Protein AF-Q0URF3-F1 (afdb_monomer)

Structure (mmCIF, N/CA/C/O backbone):
data_AF-Q0URF3-F1
#
_entry.id   AF-Q0URF3-F1
#
loop_
_atom_site.group_PDB
_atom_site.id
_atom_site.type_symbol
_atom_site.label_atom_id
_atom_site.label_alt_id
_atom_site.label_comp_id
_atom_site.label_asym_id
_atom_site.label_entity_id
_atom_site.label_seq_id
_atom_site.pdbx_PDB_ins_code
_atom_site.Cartn_x
_atom_site.Cartn_y
_atom_site.Cartn_z
_atom_site.occupancy
_atom_site.B_iso_or_equiv
_atom_site.auth_seq_id
_atom_site.auth_comp_id
_atom_site.auth_asym_id
_atom_site.auth_atom_id
_atom_site.pdbx_PDB_model_num
ATOM 1 N N . MET A 1 1 ? 18.953 9.733 43.130 1.00 38.50 1 MET A N 1
ATOM 2 C CA . MET A 1 1 ? 17.509 9.539 43.381 1.00 38.50 1 MET A CA 1
ATOM 3 C C . MET A 1 1 ? 17.198 8.074 43.129 1.00 38.50 1 MET A C 1
ATOM 5 O O . MET A 1 1 ? 17.054 7.677 41.981 1.00 38.50 1 MET A O 1
ATOM 9 N N . SER A 1 2 ? 17.254 7.254 44.178 1.00 38.84 2 SER A N 1
ATOM 10 C CA . SER A 1 2 ? 17.032 5.810 44.106 1.00 38.84 2 SER A CA 1
ATOM 11 C C . SER A 1 2 ? 15.538 5.521 44.006 1.00 38.84 2 SER A C 1
ATOM 13 O O . SER A 1 2 ? 14.753 5.924 44.861 1.00 38.84 2 SER A O 1
ATOM 15 N N . ILE A 1 3 ? 15.142 4.821 42.948 1.00 51.59 3 ILE A N 1
ATOM 16 C CA . ILE A 1 3 ? 13.798 4.267 42.821 1.00 51.59 3 ILE A CA 1
ATOM 17 C C . ILE A 1 3 ? 13.787 3.019 43.706 1.00 51.59 3 ILE A C 1
ATOM 19 O O . ILE A 1 3 ? 14.394 2.006 43.364 1.00 51.59 3 ILE A O 1
ATOM 23 N N . LEU A 1 4 ? 13.196 3.120 44.897 1.00 51.59 4 LEU A N 1
ATOM 24 C CA . LEU A 1 4 ? 12.968 1.957 45.754 1.00 51.59 4 LEU A CA 1
ATOM 25 C C . LEU A 1 4 ? 12.033 0.973 45.027 1.00 51.59 4 LEU A C 1
ATOM 27 O O . LEU A 1 4 ? 11.084 1.419 44.373 1.00 51.59 4 LEU A O 1
ATOM 31 N N . PRO A 1 5 ? 12.248 -0.347 45.150 1.00 52.53 5 PRO A N 1
ATOM 32 C CA . PRO A 1 5 ? 11.344 -1.333 44.584 1.00 52.53 5 PRO A CA 1
ATOM 33 C C . PRO A 1 5 ? 10.080 -1.349 45.446 1.00 52.53 5 PRO A C 1
ATOM 35 O O . PRO A 1 5 ? 10.030 -1.981 46.500 1.00 52.53 5 PRO A O 1
ATOM 38 N N . LEU A 1 6 ? 9.060 -0.594 45.034 1.00 55.06 6 LEU A N 1
ATOM 39 C CA . LEU A 1 6 ? 7.739 -0.695 45.639 1.00 55.06 6 LEU A CA 1
ATOM 40 C C . LEU A 1 6 ? 7.211 -2.098 45.359 1.00 55.06 6 LEU A C 1
ATOM 42 O O . LEU A 1 6 ? 6.969 -2.481 44.215 1.00 55.06 6 LEU A O 1
ATOM 46 N N . ALA A 1 7 ? 7.085 -2.857 46.442 1.00 53.72 7 ALA A N 1
ATOM 47 C CA . ALA A 1 7 ? 6.472 -4.163 46.475 1.00 53.72 7 ALA A CA 1
ATOM 48 C C . ALA A 1 7 ? 5.167 -4.179 45.665 1.00 53.72 7 ALA A C 1
ATOM 50 O O . ALA A 1 7 ? 4.360 -3.250 45.703 1.00 53.72 7 ALA A O 1
ATOM 51 N N . ASN A 1 8 ? 5.020 -5.281 44.941 1.00 59.12 8 ASN A N 1
ATOM 52 C CA . ASN A 1 8 ? 4.106 -5.593 43.854 1.00 59.12 8 ASN A CA 1
ATOM 53 C C . ASN A 1 8 ? 2.614 -5.558 44.254 1.00 59.12 8 ASN A C 1
ATOM 55 O O . ASN A 1 8 ? 1.929 -6.579 44.241 1.00 59.12 8 ASN A O 1
ATOM 59 N N . LYS A 1 9 ? 2.103 -4.392 44.660 1.00 55.97 9 LYS A N 1
ATOM 60 C CA . LYS A 1 9 ? 0.679 -4.167 44.915 1.00 55.97 9 LYS A CA 1
ATOM 61 C C . LYS A 1 9 ? 0.176 -3.115 43.930 1.00 55.97 9 LYS A C 1
ATOM 63 O O . LYS A 1 9 ? 0.736 -2.018 43.900 1.00 55.97 9 LYS A O 1
ATOM 68 N N . PRO A 1 10 ? -0.852 -3.420 43.119 1.00 70.19 10 PRO A N 1
ATOM 69 C CA . PRO A 1 10 ? -1.374 -2.452 42.169 1.00 70.19 10 PRO A CA 1
ATOM 70 C C . PRO A 1 10 ? -1.835 -1.202 42.923 1.00 70.19 10 PRO A C 1
ATOM 72 O O . PRO A 1 10 ? -2.599 -1.289 43.889 1.00 70.19 10 PRO A O 1
ATOM 75 N N . PHE A 1 11 ? -1.332 -0.040 42.500 1.00 80.56 11 PHE A N 1
ATOM 76 C CA . PHE A 1 11 ? -1.739 1.246 43.052 1.00 80.56 11 PHE A CA 1
ATOM 77 C C . PHE A 1 11 ? -3.245 1.426 42.845 1.00 80.56 11 PHE A C 1
ATOM 79 O O . PHE A 1 11 ? -3.735 1.366 41.715 1.00 80.56 11 PHE A O 1
ATOM 86 N N . LYS A 1 12 ? -3.979 1.656 43.938 1.00 84.50 12 LYS A N 1
ATOM 87 C CA . LYS A 1 12 ? -5.417 1.920 43.908 1.00 84.50 12 LYS A CA 1
ATOM 88 C C . LYS A 1 12 ? -5.661 3.385 44.297 1.00 84.50 12 LYS A C 1
ATOM 90 O O . LYS A 1 12 ? -5.377 3.735 45.441 1.00 84.50 12 LYS A O 1
ATOM 95 N N . PRO A 1 13 ? -6.157 4.233 43.381 1.00 86.31 13 PRO A N 1
ATOM 96 C CA . PRO A 1 13 ? -6.407 5.647 43.660 1.00 86.31 13 PRO A CA 1
ATOM 97 C C . PRO A 1 13 ? -7.512 5.828 44.710 1.00 86.31 13 PRO A C 1
ATOM 99 O O . PRO A 1 13 ? -8.467 5.047 44.756 1.00 86.31 13 PRO A O 1
ATOM 102 N N . SER A 1 14 ? -7.390 6.868 45.539 1.00 90.19 14 SER A N 1
ATOM 103 C CA . SER A 1 14 ? -8.425 7.264 46.502 1.00 90.19 14 SER A CA 1
ATOM 104 C C . SER A 1 14 ? -9.616 7.957 45.820 1.00 90.19 14 SER A C 1
ATOM 106 O O . SER A 1 14 ? -9.557 8.336 44.651 1.00 90.19 14 SER A O 1
ATOM 108 N N . ASN A 1 15 ? -10.718 8.181 46.545 1.00 90.44 15 ASN A N 1
ATOM 109 C CA . ASN A 1 15 ? -11.845 8.957 46.006 1.00 90.44 15 ASN A CA 1
ATOM 110 C C . ASN A 1 15 ? -11.471 10.418 45.714 1.00 90.44 15 ASN A C 1
ATOM 112 O O . ASN A 1 15 ? -11.974 10.986 44.747 1.00 90.44 15 ASN A O 1
ATOM 116 N N . GLN A 1 16 ? -10.567 11.003 46.505 1.00 91.44 16 GLN A N 1
ATOM 117 C CA . GLN A 1 16 ? -10.046 12.346 46.258 1.00 91.44 16 GLN A CA 1
ATOM 118 C C . GLN A 1 16 ? -9.217 12.379 44.968 1.00 91.44 16 GLN A C 1
ATOM 120 O O . GLN A 1 16 ? -9.463 13.219 44.107 1.00 91.44 16 GLN A O 1
ATOM 125 N N . ASP A 1 17 ? -8.323 11.403 44.779 1.00 88.62 17 ASP A N 1
ATOM 126 C CA . ASP A 1 17 ? -7.544 11.245 43.542 1.00 88.62 17 ASP A CA 1
ATOM 127 C C . ASP A 1 17 ? -8.446 11.167 42.300 1.00 88.62 17 ASP A C 1
ATOM 129 O O . ASP A 1 17 ? -8.172 11.792 41.272 1.00 88.62 17 ASP A O 1
ATOM 133 N N . LEU A 1 18 ? -9.536 10.399 42.401 1.00 87.75 18 LEU A N 1
ATOM 134 C CA . LEU A 1 18 ? -10.512 10.223 41.326 1.00 87.75 18 LEU A CA 1
ATOM 135 C C . LEU A 1 18 ? -11.324 11.496 41.054 1.00 87.75 18 LEU A C 1
ATOM 137 O O . LEU A 1 18 ? -11.711 11.711 39.907 1.00 87.75 18 LEU A O 1
ATOM 141 N N . GLY A 1 19 ? -11.584 12.312 42.077 1.00 88.44 19 GLY A N 1
ATOM 142 C CA . GLY A 1 19 ? -12.294 13.586 41.949 1.00 88.44 19 GLY A CA 1
ATOM 143 C C . GLY A 1 19 ? -11.427 14.695 41.353 1.00 88.44 19 GLY A C 1
ATOM 144 O O . GLY A 1 19 ? -11.888 15.436 40.492 1.00 88.44 19 GLY A O 1
ATOM 145 N N . GLU A 1 20 ? -10.161 14.782 41.762 1.00 93.25 20 GLU A N 1
ATOM 146 C CA . GLU A 1 20 ? -9.242 15.834 41.311 1.00 93.25 20 GLU A CA 1
ATOM 147 C C . GLU A 1 20 ? -8.675 15.570 39.913 1.00 93.25 20 GLU A C 1
ATOM 149 O O . GLU A 1 20 ? -8.469 16.504 39.137 1.00 93.25 20 GLU A O 1
ATOM 154 N N . LYS A 1 21 ? -8.369 14.304 39.591 1.00 89.25 21 LYS A N 1
ATOM 155 C CA . LYS A 1 21 ? -7.694 13.921 38.337 1.00 89.25 21 LYS A CA 1
ATOM 156 C C . LYS A 1 21 ? -8.335 12.686 37.701 1.00 89.25 21 LYS A C 1
ATOM 158 O O . LYS A 1 21 ? -7.642 11.688 37.472 1.00 89.25 21 LYS A O 1
ATOM 163 N N . PRO A 1 22 ? -9.637 12.722 37.366 1.00 85.81 22 PRO A N 1
ATOM 164 C CA . PRO A 1 22 ? -10.334 11.569 36.807 1.00 85.81 22 PRO A CA 1
ATOM 165 C C . PRO A 1 22 ? -9.657 11.023 35.546 1.00 85.81 22 PRO A C 1
ATOM 167 O O . PRO A 1 22 ? -9.535 9.814 35.436 1.00 85.81 22 PRO A O 1
ATOM 170 N N . TRP A 1 23 ? -9.116 11.860 34.653 1.00 86.31 23 TRP A N 1
ATOM 171 C CA . TRP A 1 23 ? -8.422 11.418 33.426 1.00 86.31 23 TRP A CA 1
ATOM 172 C C . TRP A 1 23 ? -7.134 10.614 33.673 1.00 86.31 23 TRP A C 1
ATOM 174 O O . TRP A 1 23 ? -6.677 9.898 32.786 1.00 86.31 23 TRP A O 1
ATOM 184 N N . LYS A 1 24 ? -6.516 10.750 34.857 1.00 87.19 24 LYS A N 1
ATOM 185 C CA . LYS A 1 24 ? -5.299 10.010 35.229 1.00 87.19 24 LYS A CA 1
ATOM 186 C C . LYS A 1 24 ? -5.622 8.584 35.677 1.00 87.19 24 LYS A C 1
ATOM 188 O O . LYS A 1 24 ? -4.801 7.687 35.515 1.00 87.19 24 LYS A O 1
ATOM 193 N N . TYR A 1 25 ? -6.796 8.392 36.272 1.00 85.12 25 TYR A N 1
ATOM 194 C CA . TYR A 1 25 ? -7.151 7.173 37.000 1.00 85.12 25 TYR A CA 1
ATOM 195 C C . TYR A 1 25 ? -8.380 6.452 36.434 1.00 85.12 25 TYR A C 1
ATOM 197 O O . TYR A 1 25 ? -8.613 5.292 36.762 1.00 85.12 25 TYR A O 1
ATOM 205 N N . ARG A 1 26 ? -9.157 7.131 35.589 1.00 81.00 26 ARG A N 1
ATOM 206 C CA . ARG A 1 26 ? -10.294 6.629 34.817 1.00 81.00 26 ARG A CA 1
ATOM 207 C C . ARG A 1 26 ? -10.098 7.005 33.351 1.00 81.00 26 ARG A C 1
ATOM 209 O O . ARG A 1 26 ? -9.519 8.042 33.040 1.00 81.00 26 ARG A O 1
ATOM 216 N N . GLY A 1 27 ? -10.581 6.164 32.442 1.00 84.62 27 GLY A N 1
ATOM 217 C CA . GLY A 1 27 ? -10.481 6.412 31.002 1.00 84.62 27 GLY A CA 1
ATOM 218 C C . GLY A 1 27 ? -10.164 5.148 30.216 1.00 84.62 27 GLY A C 1
ATOM 219 O O . GLY A 1 27 ? -10.591 4.057 30.595 1.00 84.62 27 GLY A O 1
ATOM 220 N N . TYR A 1 28 ? -9.398 5.298 29.132 1.00 88.62 28 TYR A N 1
ATOM 221 C CA . TYR A 1 28 ? -9.172 4.223 28.162 1.00 88.62 28 TYR A CA 1
ATOM 222 C C . TYR A 1 28 ? -8.622 2.939 28.776 1.00 88.62 28 TYR A C 1
ATOM 224 O O . TYR A 1 28 ? -9.100 1.881 28.408 1.00 88.62 28 TYR A O 1
ATOM 232 N N . HIS A 1 29 ? -7.707 3.003 29.747 1.00 86.50 29 HIS A N 1
ATOM 233 C CA . HIS A 1 29 ? -7.158 1.795 30.374 1.00 86.50 29 HIS A CA 1
ATOM 234 C C . HIS A 1 29 ? -8.223 0.935 31.086 1.00 86.50 29 HIS A C 1
ATOM 236 O O . HIS A 1 29 ? -8.230 -0.290 30.963 1.00 86.50 29 HIS A O 1
ATOM 242 N N . GLN A 1 30 ? -9.147 1.564 31.818 1.00 87.56 30 GLN A N 1
ATOM 243 C CA . GLN A 1 30 ? -10.247 0.843 32.468 1.00 87.56 30 GLN A CA 1
ATOM 244 C C . GLN A 1 30 ? -11.277 0.372 31.444 1.00 87.56 30 GLN A C 1
ATOM 246 O O . GLN A 1 30 ? -11.737 -0.762 31.523 1.00 87.56 30 GLN A O 1
ATOM 251 N N . PHE A 1 31 ? -11.599 1.218 30.463 1.00 88.88 31 PHE A N 1
ATOM 252 C CA . PHE A 1 31 ? -12.523 0.861 29.392 1.00 88.88 31 PHE A CA 1
ATOM 253 C C . PHE A 1 31 ? -12.010 -0.328 28.572 1.00 88.88 31 PHE A C 1
ATOM 255 O O . PHE A 1 31 ? -12.762 -1.263 28.345 1.00 88.88 31 PHE A O 1
ATOM 262 N N . THR A 1 32 ? -10.729 -0.357 28.200 1.00 91.50 32 THR A N 1
ATOM 263 C CA . THR A 1 32 ? -10.134 -1.480 27.463 1.00 91.50 32 THR A CA 1
ATOM 264 C C . THR A 1 32 ? -10.087 -2.741 28.315 1.00 91.50 32 THR A C 1
ATOM 266 O O . THR A 1 32 ? -10.350 -3.815 27.796 1.00 91.50 32 THR A O 1
ATOM 269 N N . SER A 1 33 ? -9.804 -2.622 29.618 1.00 90.69 33 SER A N 1
ATOM 270 C CA . SER A 1 33 ? -9.839 -3.770 30.538 1.00 90.69 33 SER A CA 1
ATOM 271 C C . SER A 1 33 ? -11.249 -4.354 30.663 1.00 90.69 33 SER A C 1
ATOM 273 O O . SER A 1 33 ? -11.402 -5.564 30.742 1.00 90.69 33 SER A O 1
ATOM 275 N N . PHE A 1 34 ? -12.279 -3.504 30.649 1.00 90.69 34 PHE A N 1
ATOM 276 C CA . PHE A 1 34 ? -13.680 -3.926 30.632 1.00 90.69 34 PHE A CA 1
ATOM 277 C C . PHE A 1 34 ? -14.074 -4.562 29.291 1.00 90.69 34 PHE A C 1
ATOM 279 O O . PHE A 1 34 ? -14.593 -5.672 29.271 1.00 90.69 34 PHE A O 1
ATOM 286 N N . VAL A 1 35 ? -13.781 -3.900 28.170 1.00 93.12 35 VAL A N 1
ATOM 287 C CA . VAL A 1 35 ? -14.083 -4.397 26.817 1.00 93.12 35 VAL A CA 1
ATOM 288 C C . VAL A 1 35 ? -13.378 -5.728 26.531 1.00 93.12 35 VAL A C 1
ATOM 290 O O . VAL A 1 35 ? -13.934 -6.558 25.830 1.00 93.12 35 VAL A O 1
ATOM 293 N N . ALA A 1 36 ? -12.186 -5.950 27.094 1.00 91.44 36 ALA A N 1
ATOM 294 C CA . ALA A 1 36 ? -11.436 -7.202 26.976 1.00 91.44 36 ALA A CA 1
ATOM 295 C C . ALA A 1 36 ? -11.740 -8.227 28.085 1.00 91.44 36 ALA A C 1
ATOM 297 O O . ALA A 1 36 ? -11.100 -9.274 28.127 1.00 91.44 36 ALA A O 1
ATOM 298 N N . SER A 1 37 ? -12.656 -7.931 29.015 1.00 93.69 37 SER A N 1
ATOM 299 C CA . SER A 1 37 ? -12.995 -8.867 30.100 1.00 93.69 37 SER A CA 1
ATOM 300 C C . SER A 1 37 ? -13.890 -10.021 29.648 1.00 93.69 37 SER A C 1
ATOM 302 O O . SER A 1 37 ? -13.961 -11.029 30.345 1.00 93.69 37 SER A O 1
ATOM 304 N N . ASP A 1 38 ? -14.549 -9.872 28.497 1.00 92.94 38 ASP A N 1
ATOM 305 C CA . ASP A 1 38 ? -15.411 -10.876 27.881 1.00 92.94 38 ASP A CA 1
ATOM 306 C C . ASP A 1 38 ? -15.471 -10.639 26.363 1.00 92.94 38 ASP A C 1
ATOM 308 O O . ASP A 1 38 ? -15.567 -9.492 25.911 1.00 92.94 38 ASP A O 1
ATOM 312 N N . ASP A 1 39 ? -15.454 -11.711 25.573 1.00 85.75 39 ASP A N 1
ATOM 313 C CA . ASP A 1 39 ? -15.495 -11.636 24.108 1.00 85.75 39 ASP A CA 1
ATOM 314 C C . ASP A 1 39 ? -16.779 -10.967 23.588 1.00 85.75 39 ASP A C 1
ATOM 316 O O . ASP A 1 39 ? -16.773 -10.321 22.539 1.00 85.75 39 ASP A O 1
ATOM 320 N N . THR A 1 40 ? -17.885 -11.049 24.336 1.00 91.62 40 THR A N 1
ATOM 321 C CA . THR A 1 40 ? -19.154 -10.393 23.987 1.00 91.62 40 THR A CA 1
ATOM 322 C C . THR A 1 40 ? -19.101 -8.871 24.127 1.00 91.62 40 THR A C 1
ATOM 324 O O . THR A 1 40 ? -19.860 -8.168 23.454 1.00 91.62 40 THR A O 1
ATOM 327 N N . PHE A 1 41 ? -18.200 -8.338 24.962 1.00 88.44 41 PHE A N 1
ATOM 328 C CA . PHE A 1 41 ? -17.977 -6.897 25.100 1.00 88.44 41 PHE A CA 1
ATOM 329 C C . PHE A 1 41 ? -16.978 -6.359 24.076 1.00 88.44 41 PHE A C 1
ATOM 331 O O . PHE A 1 41 ? -16.984 -5.154 23.799 1.00 88.44 41 PHE A O 1
ATOM 338 N N . PHE A 1 42 ? -16.171 -7.229 23.464 1.00 87.62 42 PHE A N 1
ATOM 339 C CA . PHE A 1 42 ? -15.170 -6.868 22.464 1.00 87.62 42 PHE A CA 1
ATOM 340 C C . PHE A 1 42 ? -15.790 -6.627 21.075 1.00 87.62 42 PHE A C 1
ATOM 342 O O . PHE A 1 42 ? -15.494 -7.294 20.085 1.00 87.62 42 PHE A O 1
ATOM 349 N N . VAL A 1 43 ? -16.663 -5.623 20.976 1.00 84.81 43 VAL A N 1
ATOM 350 C CA . VAL A 1 43 ? -17.307 -5.231 19.716 1.00 84.81 43 VAL A CA 1
ATOM 351 C C . VAL A 1 43 ? -16.650 -3.970 19.168 1.00 84.81 43 VAL A C 1
ATOM 353 O O . VAL A 1 43 ? -16.846 -2.864 19.671 1.00 84.81 43 VAL A O 1
ATOM 356 N N . LEU A 1 44 ? -15.887 -4.126 18.086 1.00 87.31 44 LEU A N 1
ATOM 357 C CA . LEU A 1 44 ? -15.274 -3.015 17.362 1.00 87.31 44 LEU A CA 1
ATOM 358 C C . LEU A 1 44 ? -15.967 -2.781 16.020 1.00 87.31 44 LEU A C 1
ATOM 360 O O . LEU A 1 44 ? -16.439 -3.703 15.350 1.00 87.31 44 LEU A O 1
ATOM 364 N N . ARG A 1 45 ? -16.005 -1.517 15.589 1.00 88.44 45 ARG A N 1
ATOM 3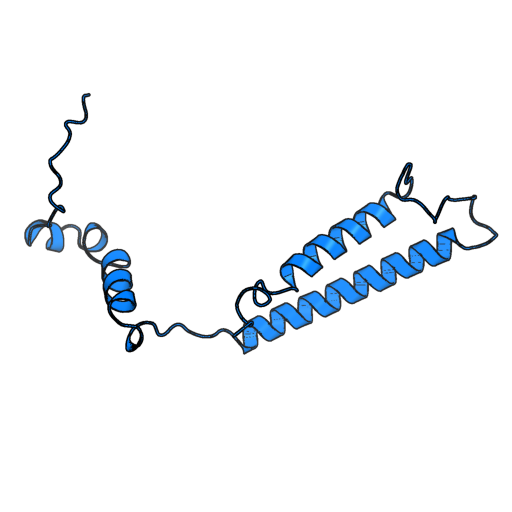65 C CA . ARG A 1 45 ? -16.536 -1.156 14.273 1.00 88.44 45 ARG A CA 1
ATOM 366 C C . ARG A 1 45 ? -15.693 -1.815 13.182 1.00 88.44 45 ARG A C 1
ATOM 368 O O . ARG A 1 45 ? -14.529 -1.473 12.999 1.00 88.44 45 ARG A O 1
ATOM 375 N N . ARG A 1 46 ? -16.318 -2.677 12.379 1.00 88.25 46 ARG A N 1
ATOM 376 C CA . ARG A 1 46 ? -15.726 -3.154 11.125 1.00 88.25 46 ARG A CA 1
ATOM 377 C C . ARG A 1 46 ? -15.795 -2.051 10.074 1.00 88.25 46 ARG A C 1
ATOM 379 O O . ARG A 1 46 ? -16.860 -1.498 9.795 1.00 88.25 46 ARG A O 1
ATOM 386 N N . PHE A 1 47 ? -14.665 -1.755 9.447 1.00 90.81 47 PHE A N 1
ATOM 387 C CA . PHE A 1 47 ? -14.551 -0.705 8.436 1.00 90.81 47 PHE A CA 1
ATOM 388 C C . PHE A 1 47 ? -14.713 -1.230 7.004 1.00 90.81 47 PHE A C 1
ATOM 390 O O . PHE A 1 47 ? -14.139 -0.660 6.090 1.00 90.81 47 PHE A O 1
ATOM 397 N N . GLY A 1 48 ? -15.540 -2.257 6.769 1.00 90.56 48 GLY A N 1
ATOM 398 C CA . GLY A 1 48 ? -15.597 -2.975 5.482 1.00 90.56 48 GLY A CA 1
ATOM 399 C C . GLY A 1 48 ? -15.711 -2.082 4.237 1.00 90.56 48 GLY A C 1
ATOM 400 O O . GLY A 1 48 ? -14.926 -2.229 3.308 1.00 90.56 48 GLY A O 1
ATOM 401 N N . LYS A 1 49 ? -16.613 -1.086 4.235 1.00 93.88 49 LYS A N 1
ATOM 402 C CA . LYS A 1 49 ? -16.734 -0.132 3.110 1.00 93.88 49 LYS A CA 1
ATOM 403 C C . LYS A 1 49 ? -15.484 0.733 2.916 1.00 93.88 49 LYS A C 1
ATOM 405 O O . LYS A 1 49 ? -15.146 1.063 1.786 1.00 93.88 49 LYS A O 1
ATOM 410 N N . LEU A 1 50 ? -14.834 1.144 4.003 1.00 94.44 50 LEU A N 1
ATOM 411 C CA . LEU A 1 50 ? -13.619 1.957 3.941 1.00 94.44 50 LEU A CA 1
ATOM 412 C C . LEU A 1 50 ? -12.422 1.101 3.515 1.00 94.44 50 LEU A C 1
ATOM 414 O O . LEU A 1 50 ? -11.690 1.509 2.625 1.00 94.44 50 LEU A O 1
ATOM 418 N N . SER A 1 51 ? -12.284 -0.103 4.072 1.00 92.19 51 SER A N 1
ATOM 419 C CA . SER A 1 51 ? -11.286 -1.092 3.663 1.00 92.19 51 SER A CA 1
ATOM 420 C C . SER A 1 51 ? -11.407 -1.418 2.176 1.00 92.19 51 SER A C 1
ATOM 422 O O . SER A 1 51 ? -10.415 -1.346 1.466 1.00 92.19 51 SER A O 1
ATOM 424 N N . ALA A 1 52 ? -12.621 -1.671 1.672 1.00 92.19 52 ALA A N 1
ATOM 425 C CA . ALA A 1 52 ? -12.846 -1.912 0.247 1.00 92.19 52 ALA A CA 1
ATOM 426 C C . ALA A 1 52 ? -12.398 -0.724 -0.620 1.00 92.19 52 ALA A C 1
ATOM 428 O O . ALA A 1 52 ? -11.730 -0.924 -1.624 1.00 92.19 52 ALA A O 1
ATOM 429 N N . ARG A 1 53 ? -12.704 0.517 -0.217 1.00 96.31 53 ARG A N 1
ATOM 430 C CA . ARG A 1 53 ? -12.244 1.719 -0.937 1.00 96.31 53 ARG A CA 1
ATOM 431 C C . ARG A 1 53 ? -10.721 1.845 -0.954 1.00 96.31 53 ARG A C 1
ATOM 433 O O . ARG A 1 53 ? -10.171 2.196 -1.987 1.00 96.31 53 ARG A O 1
ATOM 440 N N . ILE A 1 54 ? -10.056 1.551 0.163 1.00 95.19 54 ILE A N 1
ATOM 441 C CA . ILE A 1 54 ? -8.589 1.560 0.248 1.00 95.19 54 ILE A CA 1
ATOM 442 C C . ILE A 1 54 ? -7.998 0.499 -0.686 1.00 95.19 54 ILE A C 1
ATOM 444 O O . ILE A 1 54 ? -7.101 0.808 -1.462 1.00 95.19 54 ILE A O 1
ATOM 448 N N . LEU A 1 55 ? -8.528 -0.727 -0.658 1.00 94.88 55 LEU A N 1
ATOM 449 C CA . LEU A 1 55 ? -8.055 -1.816 -1.515 1.00 94.88 55 LEU A CA 1
ATOM 450 C C . LEU A 1 55 ? -8.257 -1.507 -3.003 1.00 94.88 55 LEU A C 1
ATOM 452 O O . LEU A 1 55 ? -7.341 -1.723 -3.786 1.00 94.88 55 LEU A O 1
ATOM 456 N N . LEU A 1 56 ? -9.412 -0.954 -3.386 1.00 96.12 56 LEU A N 1
ATOM 457 C CA . LEU A 1 56 ? -9.676 -0.525 -4.764 1.00 96.12 56 LEU A CA 1
ATOM 458 C C . LEU A 1 56 ? -8.723 0.600 -5.207 1.00 96.12 56 LEU A C 1
ATOM 460 O O . LEU A 1 56 ? -8.231 0.563 -6.328 1.00 96.12 56 LEU A O 1
ATOM 464 N N . SER A 1 57 ? -8.413 1.561 -4.328 1.00 97.75 57 SER A N 1
ATOM 465 C CA . SER A 1 57 ? -7.409 2.606 -4.605 1.00 97.75 57 SER A CA 1
ATOM 466 C C . SER A 1 57 ? -6.019 2.009 -4.824 1.00 97.75 57 SER A C 1
ATOM 468 O O . SER A 1 57 ? -5.314 2.392 -5.748 1.00 97.75 57 SER A O 1
ATOM 470 N N . LEU A 1 58 ? -5.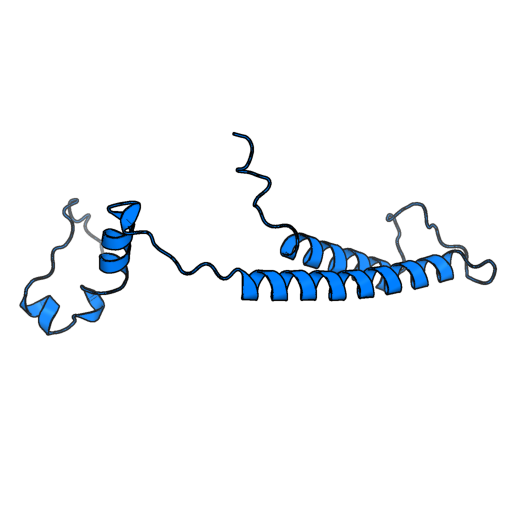621 1.035 -3.998 1.00 97.19 58 LEU A N 1
ATOM 471 C CA . LEU A 1 58 ? -4.336 0.355 -4.154 1.00 97.19 58 LEU A CA 1
ATOM 472 C C . LEU A 1 58 ? -4.262 -0.437 -5.463 1.00 97.19 58 LEU A C 1
ATOM 474 O O . LEU A 1 58 ? -3.211 -0.426 -6.094 1.00 97.19 58 LEU A O 1
ATOM 478 N N . GLN A 1 59 ? -5.351 -1.097 -5.874 1.00 96.88 59 GLN A N 1
ATOM 479 C CA . GLN A 1 59 ? -5.424 -1.795 -7.163 1.00 96.88 59 GLN A CA 1
ATOM 480 C C . GLN A 1 59 ? -5.190 -0.834 -8.326 1.00 96.88 59 GLN A C 1
ATOM 482 O O . GLN A 1 59 ? -4.316 -1.093 -9.144 1.00 96.88 59 GLN A O 1
ATOM 487 N N . ASP A 1 60 ? -5.913 0.286 -8.355 1.00 98.44 60 ASP A N 1
ATOM 488 C CA . ASP A 1 60 ? -5.772 1.317 -9.387 1.00 98.44 60 ASP A CA 1
ATOM 489 C C . ASP A 1 60 ? -4.328 1.843 -9.469 1.00 98.44 60 ASP A C 1
ATOM 491 O O . ASP A 1 60 ? -3.687 1.813 -10.520 1.00 98.44 60 ASP A O 1
ATOM 495 N N . GLU A 1 61 ? -3.749 2.201 -8.321 1.00 98.38 61 GLU A N 1
ATOM 496 C CA . GLU A 1 61 ? -2.374 2.696 -8.245 1.00 98.38 61 GLU A CA 1
ATOM 497 C C . GLU A 1 61 ? -1.325 1.645 -8.654 1.00 98.38 61 GLU A C 1
ATOM 499 O O . GLU A 1 61 ? -0.274 1.999 -9.196 1.00 98.38 61 GLU A O 1
ATOM 504 N N . ILE A 1 62 ? -1.565 0.361 -8.368 1.00 98.25 62 ILE A N 1
ATOM 505 C CA . ILE A 1 62 ? -0.703 -0.742 -8.812 1.00 98.25 62 ILE A CA 1
ATOM 506 C C . ILE A 1 62 ? -0.821 -0.917 -10.327 1.00 98.25 62 ILE A C 1
ATOM 508 O O . ILE A 1 62 ? 0.214 -0.979 -10.986 1.00 98.25 62 ILE A O 1
ATOM 512 N N . SER A 1 63 ? -2.037 -0.926 -10.878 1.00 98.50 63 SER A N 1
ATOM 513 C CA . SER A 1 63 ? -2.279 -1.057 -12.319 1.00 98.50 63 SER A CA 1
ATOM 514 C C . SER A 1 63 ? -1.625 0.070 -13.119 1.00 98.50 63 SER A C 1
ATOM 516 O O . SER A 1 63 ? -1.017 -0.177 -14.160 1.00 98.50 63 SER A O 1
ATOM 518 N N . GLU A 1 64 ? -1.652 1.308 -12.619 1.00 98.56 64 GLU A N 1
ATOM 519 C CA . GLU A 1 64 ? -0.913 2.400 -13.256 1.00 98.56 64 GLU A CA 1
ATOM 520 C C . GLU A 1 64 ? 0.606 2.172 -13.265 1.00 98.56 64 GLU A C 1
ATOM 522 O O . GLU A 1 64 ? 1.285 2.507 -14.238 1.00 98.56 64 GLU A O 1
ATOM 527 N N . LEU A 1 65 ? 1.172 1.683 -12.158 1.00 98.50 65 LEU A N 1
ATOM 528 C CA . LEU A 1 65 ? 2.611 1.437 -12.050 1.00 98.50 65 LEU A CA 1
ATOM 529 C C . LEU A 1 65 ? 3.051 0.257 -12.914 1.00 98.50 65 LEU A C 1
ATOM 531 O O . LEU A 1 65 ? 4.132 0.317 -13.496 1.00 98.50 65 LEU A O 1
ATOM 535 N N . GLU A 1 66 ? 2.221 -0.778 -13.000 1.00 98.31 66 GLU A N 1
ATOM 536 C CA . GLU A 1 66 ? 2.411 -1.925 -13.882 1.00 98.31 66 GLU A CA 1
ATOM 537 C C . GLU A 1 66 ? 2.453 -1.469 -15.340 1.00 98.31 66 GLU A C 1
ATOM 539 O O . GLU A 1 66 ? 3.462 -1.677 -16.007 1.00 98.31 66 GLU A O 1
ATOM 544 N N . SER A 1 67 ? 1.461 -0.697 -15.792 1.00 98.38 67 SER A N 1
ATOM 545 C CA . SER A 1 67 ? 1.444 -0.155 -17.157 1.00 98.38 67 SER A CA 1
ATOM 546 C C . SER A 1 67 ? 2.670 0.722 -17.470 1.00 98.38 67 SER A C 1
ATOM 548 O O . SER A 1 67 ? 3.248 0.648 -18.561 1.00 98.38 67 SER A O 1
ATOM 550 N N . LYS A 1 68 ? 3.124 1.535 -16.504 1.00 98.06 68 LYS A N 1
ATOM 551 C CA . LYS A 1 68 ? 4.352 2.345 -16.635 1.00 98.06 68 LYS A CA 1
ATOM 552 C C . LYS A 1 68 ? 5.607 1.473 -16.737 1.00 98.06 68 LYS A C 1
ATOM 554 O O . LYS A 1 68 ? 6.510 1.805 -17.508 1.00 98.06 68 LYS A O 1
ATOM 559 N N . LEU A 1 69 ? 5.675 0.384 -15.973 1.00 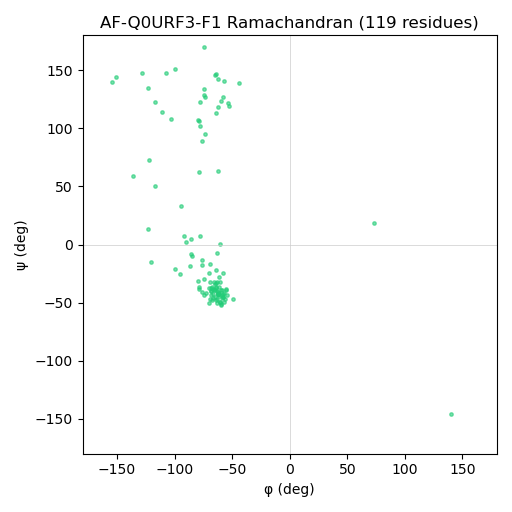97.19 69 LEU A N 1
ATOM 560 C CA . LEU A 1 69 ? 6.780 -0.570 -16.019 1.00 97.19 69 LEU A CA 1
ATOM 561 C C . LEU A 1 69 ? 6.800 -1.326 -17.353 1.00 97.19 69 LEU A C 1
ATOM 563 O O . LEU A 1 69 ? 7.837 -1.342 -18.008 1.00 97.19 69 LEU A O 1
ATOM 567 N N . GLU A 1 70 ? 5.660 -1.853 -17.798 1.00 97.00 70 GLU A N 1
ATOM 568 C CA . GLU A 1 70 ? 5.522 -2.550 -19.083 1.00 97.00 70 GLU A CA 1
ATOM 569 C C . GLU A 1 70 ? 5.921 -1.655 -20.260 1.00 97.00 70 GLU A C 1
ATOM 571 O O . GLU A 1 70 ? 6.658 -2.075 -21.151 1.00 97.00 70 GLU A O 1
ATOM 576 N N . SER A 1 71 ? 5.501 -0.387 -20.241 1.0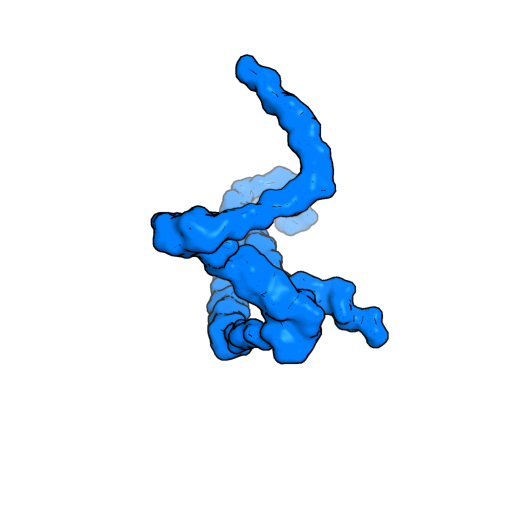0 96.50 71 SER A N 1
ATOM 577 C CA . SER A 1 71 ? 5.876 0.589 -21.270 1.00 96.50 71 SER A CA 1
ATOM 578 C C . SER A 1 71 ? 7.392 0.813 -21.320 1.00 96.50 71 SER A C 1
ATOM 580 O O . SER A 1 71 ? 7.983 0.891 -22.398 1.00 96.50 71 SER A O 1
ATOM 582 N N . LEU A 1 72 ? 8.038 0.898 -20.154 1.00 94.00 72 LEU A N 1
ATOM 583 C CA . LEU A 1 72 ? 9.486 1.062 -20.043 1.00 94.00 72 LEU A CA 1
ATOM 584 C C . LEU A 1 72 ? 10.239 -0.191 -20.514 1.00 94.00 72 LEU A C 1
ATOM 586 O O . LEU A 1 72 ? 11.261 -0.088 -21.189 1.00 94.00 72 LEU A O 1
ATOM 590 N N . GLU A 1 73 ? 9.739 -1.377 -20.183 1.00 92.06 73 GLU A N 1
ATOM 591 C CA . GLU A 1 73 ? 10.329 -2.641 -20.622 1.00 92.06 73 GLU A CA 1
ATOM 592 C C . GLU A 1 73 ? 10.161 -2.851 -22.127 1.00 92.06 73 GLU A C 1
ATOM 594 O O . GLU A 1 73 ? 11.115 -3.244 -22.799 1.00 92.06 73 GLU A O 1
ATOM 599 N N . SER A 1 74 ? 9.002 -2.488 -22.681 1.00 93.38 74 SER A N 1
ATOM 600 C CA . SER A 1 74 ? 8.782 -2.472 -24.127 1.00 93.38 74 SER A CA 1
ATOM 601 C C . SER A 1 74 ? 9.728 -1.505 -24.836 1.00 93.38 74 SER A C 1
ATOM 603 O O . SER A 1 74 ? 10.180 -1.808 -25.940 1.00 93.38 74 SER A O 1
ATOM 605 N N . LEU A 1 75 ? 10.048 -0.358 -24.224 1.00 92.06 75 LEU A N 1
ATOM 606 C CA . LEU A 1 75 ? 11.039 0.572 -24.761 1.00 92.06 75 LEU A CA 1
ATOM 607 C C . LEU A 1 75 ? 12.430 -0.075 -24.792 1.00 92.06 75 LEU A C 1
ATOM 609 O O . LEU A 1 75 ? 13.072 -0.046 -25.833 1.00 92.06 75 LEU A O 1
ATOM 613 N N . PHE A 1 76 ? 12.873 -0.708 -23.701 1.00 90.44 76 PHE A N 1
ATOM 614 C CA . PHE A 1 76 ? 14.180 -1.384 -23.644 1.00 90.44 76 PHE A CA 1
ATOM 615 C C . PHE A 1 76 ? 14.286 -2.647 -24.504 1.00 90.44 76 PHE A C 1
ATOM 617 O O . PHE A 1 76 ? 15.392 -3.128 -24.745 1.00 90.44 76 PHE A O 1
ATOM 624 N N . ALA A 1 77 ? 13.163 -3.219 -24.932 1.00 91.00 77 ALA A N 1
ATOM 625 C CA . ALA A 1 77 ? 13.133 -4.326 -25.882 1.00 91.00 77 ALA A CA 1
ATOM 626 C C . ALA A 1 77 ? 13.161 -3.852 -27.348 1.00 91.00 77 ALA A C 1
ATOM 628 O O . ALA A 1 77 ? 13.260 -4.674 -28.260 1.00 91.00 77 ALA A O 1
ATOM 629 N N . HIS A 1 78 ? 13.046 -2.544 -27.598 1.00 93.44 78 HIS A N 1
ATOM 630 C CA . HIS A 1 78 ? 12.923 -2.011 -28.947 1.00 93.44 78 HIS A CA 1
ATOM 631 C C . HIS A 1 78 ? 14.272 -2.057 -29.699 1.00 93.44 78 HIS A C 1
ATOM 633 O O . HIS A 1 78 ? 15.267 -1.561 -29.165 1.00 93.44 78 HIS A O 1
ATOM 639 N N . PRO A 1 79 ? 14.325 -2.526 -30.966 1.00 91.31 79 PRO A N 1
ATOM 640 C CA . PRO A 1 79 ? 15.579 -2.693 -31.722 1.00 91.31 79 PRO A CA 1
ATOM 641 C C . PRO A 1 79 ? 16.424 -1.423 -31.895 1.00 91.31 79 PRO A C 1
ATOM 643 O O . PRO A 1 79 ? 17.628 -1.497 -32.105 1.00 91.31 79 PRO A O 1
ATOM 646 N N . ASN A 1 80 ? 15.788 -0.250 -31.825 1.00 92.75 80 ASN A N 1
ATOM 647 C CA . ASN A 1 80 ? 16.451 1.054 -31.960 1.00 92.75 80 ASN A CA 1
ATOM 648 C C . ASN A 1 80 ? 16.911 1.658 -30.620 1.00 92.75 80 ASN A C 1
ATOM 650 O O . ASN A 1 80 ? 17.306 2.823 -30.588 1.00 92.75 80 ASN A O 1
ATOM 654 N N . THR A 1 81 ? 16.809 0.922 -29.511 1.00 87.50 81 THR A N 1
ATOM 655 C CA . THR A 1 81 ? 17.346 1.358 -28.214 1.00 87.50 81 THR A CA 1
ATOM 656 C C . THR A 1 81 ? 18.693 0.698 -27.935 1.00 87.50 81 THR A C 1
ATOM 658 O O . THR A 1 81 ? 18.945 -0.389 -28.450 1.00 87.50 81 THR A O 1
ATOM 661 N N . PRO A 1 82 ? 19.590 1.344 -27.164 1.00 86.88 82 PRO A N 1
ATOM 662 C CA . PRO A 1 82 ? 20.859 0.731 -26.795 1.00 86.88 82 PRO A CA 1
ATOM 663 C C . PRO A 1 82 ? 20.662 -0.607 -26.078 1.00 86.88 82 PRO A C 1
ATOM 665 O O . PRO A 1 82 ? 19.792 -0.725 -25.208 1.00 86.88 82 PRO A O 1
ATOM 668 N N . ASP A 1 83 ? 21.524 -1.574 -26.395 1.00 87.19 83 ASP A N 1
ATOM 669 C CA . AS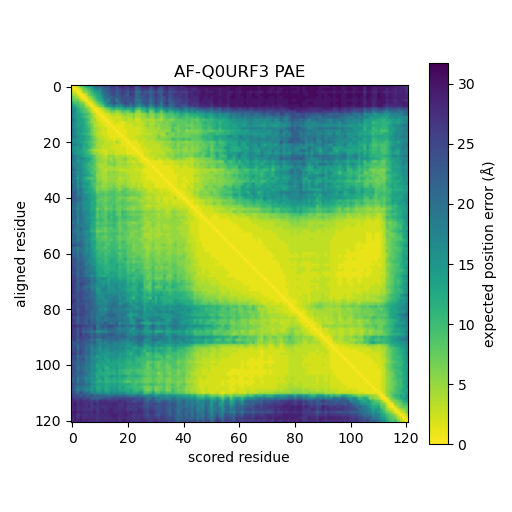P A 1 83 ? 21.497 -2.900 -25.785 1.00 87.19 83 ASP A CA 1
ATOM 670 C C . ASP A 1 83 ? 21.508 -2.801 -24.256 1.00 87.19 83 ASP A C 1
ATOM 672 O O . ASP A 1 83 ? 22.437 -2.280 -23.635 1.00 87.19 83 ASP A O 1
ATOM 676 N N . THR A 1 84 ? 20.446 -3.321 -23.646 1.00 84.25 84 THR A N 1
ATOM 677 C CA . THR A 1 84 ? 20.252 -3.336 -22.198 1.00 84.25 84 THR A CA 1
ATOM 678 C C . THR A 1 84 ? 20.051 -4.773 -21.736 1.00 84.25 84 THR A C 1
ATOM 680 O O . THR A 1 84 ? 19.283 -5.536 -22.324 1.00 84.25 84 THR A O 1
ATOM 683 N N . HIS A 1 85 ? 20.727 -5.172 -20.656 1.00 86.69 85 HIS A N 1
ATOM 684 C CA . HIS A 1 85 ? 20.598 -6.529 -20.131 1.00 86.69 85 HIS A CA 1
ATOM 685 C C . HIS A 1 85 ? 19.272 -6.705 -19.368 1.00 86.69 85 HIS A C 1
ATOM 687 O O . HIS A 1 85 ? 19.212 -6.568 -18.149 1.00 86.69 85 HIS A O 1
ATOM 693 N N . ASN A 1 86 ? 18.204 -7.088 -20.070 1.00 85.06 86 ASN A N 1
ATOM 694 C CA . ASN A 1 86 ? 16.868 -7.257 -19.478 1.00 85.06 86 ASN A CA 1
ATOM 695 C C . ASN A 1 86 ? 16.688 -8.547 -18.651 1.00 85.06 86 ASN A C 1
ATOM 697 O O . ASN A 1 86 ? 15.743 -8.653 -17.881 1.00 85.06 86 ASN A O 1
ATOM 701 N N . GLY A 1 87 ? 17.611 -9.512 -18.747 1.00 85.00 87 GLY A N 1
ATOM 702 C CA . GLY A 1 87 ? 17.548 -10.776 -17.992 1.00 85.00 87 GLY A CA 1
ATOM 703 C C . GLY A 1 87 ? 18.137 -10.751 -16.573 1.00 85.00 87 GLY A C 1
ATOM 704 O O . GLY A 1 87 ? 18.264 -11.805 -15.955 1.00 85.00 87 GLY A O 1
ATOM 705 N N . THR A 1 88 ? 18.582 -9.598 -16.058 1.00 84.62 88 THR A N 1
ATOM 706 C CA . THR A 1 88 ? 19.190 -9.507 -14.720 1.00 84.62 88 THR A CA 1
ATOM 707 C C . THR A 1 88 ? 18.972 -8.138 -14.094 1.00 84.62 88 THR A C 1
ATOM 709 O O . THR A 1 88 ? 19.048 -7.115 -14.764 1.00 84.62 88 THR A O 1
ATOM 712 N N . PHE A 1 89 ? 18.775 -8.111 -12.777 1.00 84.88 89 PHE A N 1
ATOM 713 C CA . PHE A 1 89 ? 18.777 -6.868 -11.998 1.00 84.88 89 PHE A CA 1
ATOM 714 C C . PHE A 1 89 ? 20.192 -6.443 -11.571 1.00 84.88 89 PHE A C 1
ATOM 716 O O . PHE A 1 89 ? 20.389 -5.348 -11.035 1.00 84.88 89 PHE A O 1
ATOM 723 N N . ARG A 1 90 ? 21.204 -7.305 -11.763 1.00 85.50 90 ARG A N 1
ATOM 724 C CA . ARG A 1 90 ? 22.599 -6.967 -11.445 1.00 85.50 90 ARG A CA 1
ATOM 725 C C . ARG A 1 90 ? 23.130 -5.987 -12.488 1.00 85.50 90 ARG A C 1
ATOM 727 O O . ARG A 1 90 ? 23.071 -6.268 -13.674 1.00 85.50 90 ARG A O 1
ATOM 734 N N . GLY A 1 91 ? 23.673 -4.854 -12.049 1.00 81.12 91 GLY A N 1
ATOM 735 C CA . GLY A 1 91 ? 24.120 -3.814 -12.982 1.00 81.12 91 GLY A CA 1
ATOM 736 C C . GLY A 1 91 ? 22.971 -3.039 -13.631 1.00 81.12 91 GLY A C 1
ATOM 737 O O . GLY A 1 91 ? 23.186 -2.392 -14.646 1.00 81.12 91 GLY A O 1
ATOM 738 N N . GLU A 1 92 ? 21.766 -3.081 -13.051 1.00 85.44 92 GLU A N 1
ATOM 739 C CA . GLU A 1 92 ? 20.628 -2.291 -13.516 1.00 85.44 92 GLU A CA 1
ATOM 740 C C . GLU A 1 92 ? 20.971 -0.797 -13.603 1.00 85.44 92 GLU A C 1
ATOM 742 O O . GLU A 1 92 ? 21.279 -0.160 -12.582 1.00 85.44 92 GLU A O 1
ATOM 747 N N . ILE A 1 93 ? 20.827 -0.246 -14.806 1.00 83.62 93 ILE A N 1
ATOM 748 C CA . ILE A 1 93 ? 21.098 1.158 -15.122 1.00 83.62 93 ILE A CA 1
ATOM 749 C C . ILE A 1 93 ? 19.838 2.028 -15.060 1.00 83.62 93 ILE A C 1
ATOM 751 O O . ILE A 1 93 ? 19.937 3.221 -14.773 1.00 83.62 93 ILE A O 1
ATOM 755 N N . SER A 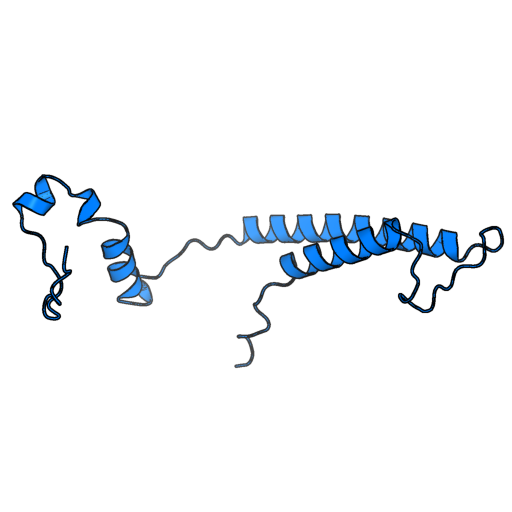1 94 ? 18.651 1.445 -15.264 1.00 89.12 94 SER A N 1
ATOM 756 C CA . SER A 1 94 ? 17.391 2.182 -15.261 1.00 89.12 94 SER A CA 1
ATOM 757 C C . SER A 1 94 ? 16.936 2.475 -13.835 1.00 89.12 94 SER A C 1
ATOM 759 O O . SER A 1 94 ? 16.458 1.600 -13.104 1.00 89.12 94 SER A O 1
ATOM 761 N N . GLN A 1 95 ? 17.072 3.737 -13.426 1.00 91.81 95 GLN A N 1
ATOM 762 C CA . GLN A 1 95 ? 16.553 4.206 -12.139 1.00 91.81 95 GLN A CA 1
ATOM 763 C C . GLN A 1 95 ? 15.024 4.153 -12.099 1.00 91.81 95 GLN A C 1
ATOM 765 O O . GLN A 1 95 ? 14.454 3.844 -11.053 1.00 91.81 95 GLN A O 1
ATOM 770 N N . ASP A 1 96 ? 14.366 4.365 -13.238 1.00 92.81 96 ASP A N 1
ATOM 771 C CA . ASP A 1 96 ? 12.910 4.302 -13.334 1.00 92.81 96 ASP A CA 1
ATOM 772 C C . ASP A 1 96 ? 12.393 2.878 -13.141 1.00 92.81 96 ASP A C 1
ATOM 774 O O . ASP A 1 96 ? 11.480 2.677 -12.341 1.00 92.81 96 ASP A O 1
ATOM 778 N N . ARG A 1 97 ? 13.035 1.866 -13.748 1.00 92.56 97 ARG A N 1
ATOM 779 C CA . ARG A 1 97 ? 12.667 0.456 -13.529 1.00 92.56 97 ARG A CA 1
ATOM 780 C C . ARG A 1 97 ? 12.790 0.080 -12.052 1.00 92.56 97 ARG A C 1
ATOM 782 O O . ARG A 1 97 ? 11.849 -0.461 -11.471 1.00 92.56 97 ARG A O 1
ATOM 789 N N . LYS A 1 98 ? 13.901 0.458 -11.400 1.00 93.44 98 LYS A N 1
ATOM 790 C CA . LYS A 1 98 ? 14.078 0.268 -9.944 1.00 93.44 98 LYS A CA 1
ATOM 791 C C . LYS A 1 98 ? 12.980 0.959 -9.144 1.00 93.44 98 LYS A C 1
ATOM 793 O O . LYS A 1 98 ? 12.442 0.377 -8.200 1.00 93.44 98 LYS A O 1
ATOM 798 N N . ARG A 1 99 ? 12.659 2.204 -9.496 1.00 95.88 99 ARG A N 1
ATOM 799 C CA . ARG A 1 99 ? 11.658 3.010 -8.799 1.00 95.88 99 ARG A CA 1
ATOM 800 C C . ARG A 1 99 ? 10.263 2.406 -8.930 1.00 95.88 99 ARG A C 1
ATOM 802 O O . ARG A 1 99 ? 9.572 2.317 -7.913 1.00 95.88 99 ARG A O 1
ATOM 809 N N . TYR A 1 100 ? 9.856 1.972 -10.123 1.00 97.06 100 TYR A N 1
ATOM 810 C CA . TYR A 1 100 ? 8.559 1.330 -10.335 1.00 97.06 100 TYR A CA 1
ATOM 811 C C . TYR A 1 100 ? 8.455 0.021 -9.558 1.00 97.06 100 TYR A C 1
ATOM 813 O O . TYR A 1 100 ? 7.547 -0.106 -8.741 1.00 97.06 100 TYR A O 1
ATOM 821 N N . ILE A 1 101 ? 9.436 -0.880 -9.679 1.00 95.62 101 ILE A N 1
ATOM 822 C CA . ILE A 1 101 ? 9.453 -2.157 -8.943 1.00 95.62 101 ILE A CA 1
ATOM 823 C C . ILE A 1 101 ? 9.398 -1.931 -7.424 1.00 95.62 101 ILE A C 1
ATOM 825 O O . ILE A 1 101 ? 8.619 -2.572 -6.718 1.00 95.62 101 ILE A O 1
ATOM 829 N N . SER A 1 102 ? 10.187 -0.987 -6.903 1.00 96.31 102 SER A N 1
ATOM 830 C CA . SER A 1 102 ? 10.176 -0.641 -5.475 1.00 96.31 102 SER A CA 1
ATOM 831 C C . SER A 1 102 ? 8.815 -0.097 -5.020 1.00 96.31 102 SER A C 1
ATOM 833 O O . SER A 1 102 ? 8.300 -0.490 -3.970 1.00 96.31 102 SER A O 1
ATOM 835 N N . SER A 1 103 ? 8.198 0.767 -5.831 1.00 97.81 103 SER A N 1
ATOM 836 C CA . SER A 1 103 ? 6.885 1.354 -5.537 1.00 97.81 103 SER A CA 1
ATOM 837 C C . SER A 1 103 ? 5.774 0.305 -5.564 1.00 97.81 103 SER A C 1
ATOM 839 O O . SER A 1 103 ? 4.943 0.284 -4.658 1.00 97.81 103 SER A O 1
ATOM 841 N N . ILE A 1 104 ? 5.800 -0.595 -6.552 1.00 97.62 104 ILE A N 1
ATOM 842 C CA . ILE A 1 104 ? 4.876 -1.728 -6.668 1.00 97.62 104 ILE A CA 1
ATOM 843 C C . ILE A 1 104 ? 5.012 -2.638 -5.444 1.00 97.62 104 ILE A C 1
ATOM 845 O O . ILE A 1 104 ? 4.017 -2.914 -4.782 1.00 97.62 104 ILE A O 1
ATOM 849 N N . ASN A 1 105 ? 6.234 -3.032 -5.062 1.00 96.62 105 ASN A N 1
ATOM 850 C CA . ASN A 1 105 ? 6.475 -3.857 -3.870 1.00 96.62 105 ASN A CA 1
ATOM 851 C C . ASN A 1 105 ? 5.922 -3.206 -2.592 1.00 96.62 105 ASN A C 1
ATOM 853 O O . ASN A 1 105 ? 5.316 -3.887 -1.767 1.00 96.62 105 ASN A O 1
ATOM 857 N N . LYS A 1 106 ? 6.088 -1.888 -2.422 1.00 96.00 106 LYS A N 1
ATOM 858 C CA . LYS A 1 106 ? 5.502 -1.177 -1.279 1.00 96.00 106 LYS A CA 1
ATOM 859 C C . LYS A 1 106 ? 3.974 -1.287 -1.278 1.00 96.00 106 LYS A C 1
ATOM 861 O O . LYS A 1 106 ? 3.409 -1.679 -0.265 1.00 96.00 106 LYS A O 1
ATOM 866 N N . LYS A 1 107 ? 3.320 -1.002 -2.406 1.00 95.69 107 LYS A N 1
ATOM 867 C CA . LYS A 1 107 ? 1.853 -1.052 -2.506 1.00 95.69 107 LYS A CA 1
ATOM 868 C C . LYS A 1 107 ? 1.295 -2.465 -2.375 1.00 95.69 107 LYS A C 1
ATOM 870 O O . LYS A 1 107 ? 0.273 -2.641 -1.730 1.00 95.69 107 LYS A O 1
ATOM 875 N N . LEU A 1 108 ? 1.979 -3.477 -2.908 1.00 95.44 108 LEU A N 1
ATOM 876 C CA . LEU A 1 108 ? 1.575 -4.878 -2.756 1.00 95.44 108 LEU A CA 1
ATOM 877 C C . LEU A 1 108 ? 1.604 -5.342 -1.294 1.00 95.44 108 LEU A C 1
ATOM 879 O O . LEU A 1 108 ? 0.766 -6.154 -0.902 1.00 95.44 108 LEU A O 1
ATOM 883 N N . ARG A 1 109 ? 2.521 -4.814 -0.472 1.00 93.25 109 ARG A N 1
ATOM 884 C CA . ARG A 1 109 ? 2.534 -5.073 0.980 1.00 93.25 109 ARG A CA 1
ATOM 885 C C . ARG A 1 109 ? 1.343 -4.443 1.690 1.00 93.25 109 ARG A C 1
ATOM 887 O O . ARG A 1 109 ? 0.815 -5.056 2.607 1.00 93.25 109 ARG A O 1
ATOM 894 N N . ASP A 1 110 ? 0.931 -3.255 1.258 1.00 91.25 110 ASP A N 1
ATOM 895 C CA . ASP A 1 110 ? -0.249 -2.576 1.801 1.00 91.25 110 ASP A CA 1
ATOM 896 C C . ASP A 1 110 ? -1.554 -3.229 1.298 1.00 91.25 110 ASP A C 1
ATOM 898 O O . ASP A 1 110 ? -2.563 -3.229 2.000 1.00 91.25 110 ASP A O 1
ATOM 902 N N . TYR A 1 111 ? -1.531 -3.805 0.090 1.00 90.19 111 TYR A N 1
ATOM 903 C CA . TYR A 1 111 ? -2.670 -4.472 -0.542 1.00 90.19 111 TYR A CA 1
ATOM 904 C C . TYR A 1 111 ? -2.910 -5.884 -0.011 1.00 90.19 111 TYR A C 1
ATOM 906 O O . TYR A 1 111 ? -4.060 -6.293 0.110 1.00 90.19 111 TYR A O 1
ATOM 914 N N . THR A 1 112 ? -1.848 -6.629 0.308 1.00 82.62 112 THR A N 1
ATOM 915 C CA . THR A 1 112 ? -1.958 -7.985 0.858 1.00 82.62 112 THR A CA 1
ATOM 916 C C . THR A 1 112 ? -2.276 -7.880 2.347 1.00 82.62 112 THR A C 1
ATOM 918 O O . THR A 1 112 ? -1.386 -7.537 3.130 1.00 82.62 112 THR A O 1
ATOM 921 N N . PRO A 1 113 ? -3.508 -8.176 2.794 1.00 67.56 113 PRO A N 1
ATOM 922 C CA . PRO A 1 113 ? -3.783 -8.212 4.218 1.00 67.56 113 PRO A CA 1
ATOM 923 C C . PRO A 1 113 ? -2.954 -9.349 4.834 1.00 67.56 113 PRO A C 1
ATOM 925 O O . PRO A 1 113 ? -2.779 -10.403 4.225 1.00 67.56 113 PRO A O 1
ATOM 928 N N . ILE A 1 114 ? -2.502 -9.187 6.079 1.00 53.25 114 ILE A N 1
ATOM 929 C CA . ILE A 1 114 ? -1.819 -10.232 6.877 1.00 53.25 114 ILE A CA 1
ATOM 930 C C . ILE A 1 114 ? -2.720 -11.484 7.110 1.00 53.25 114 ILE A C 1
ATOM 932 O O . ILE A 1 114 ? -2.291 -12.473 7.701 1.00 53.25 114 ILE A O 1
ATOM 936 N N . GLU A 1 115 ? -3.947 -11.495 6.581 1.00 48.78 115 GLU A N 1
ATOM 937 C CA . GLU A 1 115 ? -4.974 -12.534 6.736 1.00 48.78 115 GLU A CA 1
ATOM 938 C C . GLU A 1 115 ? -4.615 -13.918 6.155 1.00 48.78 115 GLU A C 1
ATOM 940 O O . GLU A 1 115 ? -5.306 -14.887 6.455 1.00 48.78 115 GLU A O 1
ATOM 945 N N . THR A 1 116 ? -3.502 -14.089 5.427 1.00 46.84 116 THR A N 1
ATOM 946 C CA . THR A 1 116 ? -3.028 -15.435 5.028 1.00 46.84 116 THR A CA 1
ATOM 947 C C . THR A 1 116 ? -2.305 -16.209 6.141 1.00 46.84 116 THR A C 1
ATOM 949 O O . THR A 1 116 ? -1.732 -17.264 5.864 1.00 46.84 116 THR A O 1
ATOM 952 N N . ARG A 1 117 ? -2.273 -15.715 7.389 1.00 47.31 117 ARG A N 1
ATOM 953 C CA . ARG A 1 117 ? -1.670 -16.439 8.528 1.00 47.31 117 ARG A CA 1
ATOM 954 C C . ARG A 1 117 ? -2.651 -17.180 9.439 1.00 47.31 117 ARG A 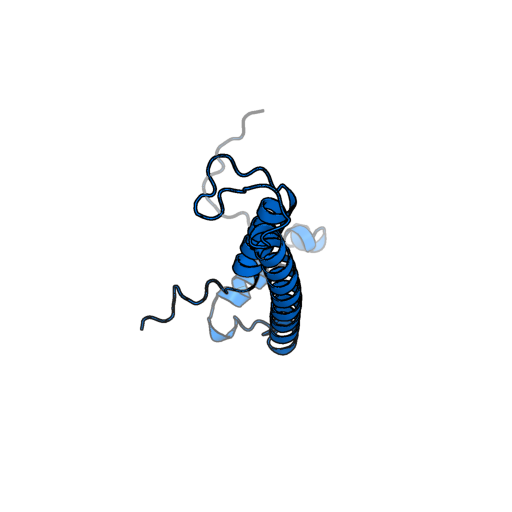C 1
ATOM 956 O O . ARG A 1 117 ? -2.202 -18.128 10.068 1.00 47.31 117 ARG A O 1
ATOM 963 N N . ASP A 1 118 ? -3.934 -16.820 9.448 1.00 43.56 118 ASP A N 1
ATOM 964 C CA . ASP A 1 118 ? -4.908 -17.322 10.443 1.00 43.56 118 ASP A CA 1
ATOM 965 C C . ASP A 1 118 ? -6.141 -18.020 9.842 1.00 43.56 118 ASP A C 1
ATOM 967 O O . ASP A 1 118 ? -7.118 -18.272 10.531 1.00 43.56 118 ASP A O 1
ATOM 971 N N . SER A 1 119 ? -6.118 -18.365 8.553 1.00 39.88 119 SER A N 1
ATOM 972 C CA . SER A 1 119 ? -7.189 -19.144 7.904 1.00 39.88 119 SER A CA 1
ATOM 973 C C . SER A 1 119 ? -6.678 -20.491 7.382 1.00 39.88 119 SER A C 1
ATOM 975 O O . SER A 1 119 ? -6.869 -20.869 6.227 1.00 39.88 119 SER A O 1
ATOM 977 N N . ARG A 1 120 ? -5.992 -21.219 8.268 1.00 37.81 120 ARG A N 1
ATOM 978 C CA . ARG A 1 120 ? -5.858 -22.679 8.208 1.00 37.81 120 ARG A CA 1
ATOM 979 C C . ARG A 1 120 ? -6.405 -23.246 9.515 1.00 37.81 120 ARG A C 1
ATOM 981 O O . ARG A 1 120 ? -5.626 -23.657 10.369 1.00 37.81 120 ARG A O 1
ATOM 988 N N . ASP A 1 121 ? -7.724 -23.200 9.637 1.00 40.25 121 ASP A N 1
ATOM 989 C CA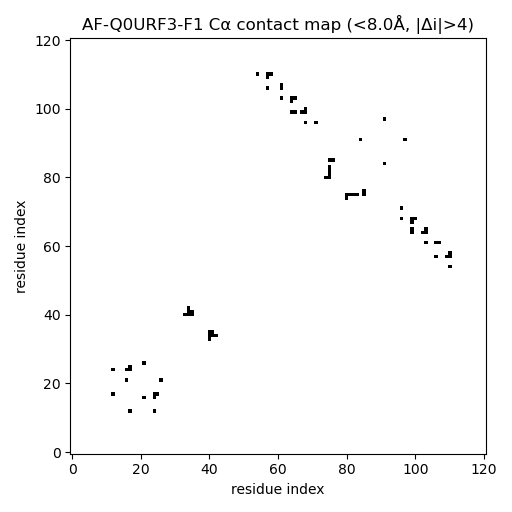 . ASP A 1 121 ? -8.463 -24.191 10.420 1.00 40.25 121 ASP A CA 1
ATOM 990 C C . ASP A 1 121 ? -8.781 -25.377 9.499 1.00 40.25 121 ASP A C 1
ATOM 992 O O . ASP A 1 121 ? -9.222 -25.124 8.350 1.00 40.25 121 ASP A O 1
#

Solvent-accessible surface area (backbone atoms only — not comparable to full-atom values): 7721 Å² total; per-residue (Å²): 137,84,82,74,86,74,72,97,62,86,87,76,82,49,73,66,52,45,68,76,40,36,79,82,76,45,53,67,73,58,50,50,53,54,30,69,68,39,78,88,55,58,76,73,87,80,55,62,74,58,52,50,52,52,48,52,51,47,50,54,58,40,52,54,44,49,54,54,44,51,53,52,50,53,50,58,67,34,89,92,43,75,94,58,75,83,93,47,77,79,87,64,79,57,63,63,60,54,48,39,53,54,50,44,55,55,48,50,58,72,59,50,65,80,66,86,74,78,78,82,125

Organism: Phaeosphaeria nodorum (strain SN15 / ATCC MYA-4574 / FGSC 10173) (NCBI:txid321614)

Nearest PDB structures (foldseek):
  4rqf-assembly1_A  TM=2.934E-01  e=4.901E+00  Homo sapiens

pLDDT: mean 84.75, std 15.98, range [37.81, 98.56]

Mean predicted aligned error: 10.88 Å

Secondary structure (DSSP, 8-state):
-------S------HHHHHH-HHHHSSHHHHHHHHTSSTTT------HHHHHHHHHHHHHHHHH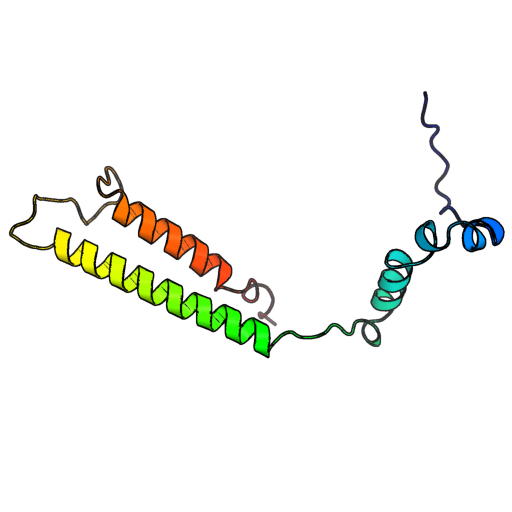HHHHHHHHHHHHTSTTSPP--TT-STT---HHHHHHHHHHHHHHHHHS-GGGGS---

Radius of gyration: 27.5 Å; Cα contacts (8 Å, |Δi|>4): 40; chains: 1; bounding box: 43×40×78 Å

InterPro domains:
  IPR046529 Domain of unknown function DUF6594 [PF20237] (28-112)

Sequence (121 aa):
MSILPLANKPFKPSNQDLGEKPWKYRGYHQFTSFVASDDTFFVLRRFGKLSARILLSLQDEISELESKLESLESLFAHPNTPDTHNGTFRGEISQDRKRYISSINKKLRDYTPIETRDSRD

Foldseek 3Di:
DDDPPDPPDPDDDDPVRCVVCVVVHPDDVVLVCVCVVDVVSVDDDDPVVVLVVLLVVLVVVLVVLVVVLVVVVVVQVDPPDPPDDPPDPVVDPDPSNVVSVVVNVVSVVVNDPPVVPPPPD